Protein AF-A0A821IKL9-F1 (afdb_monomer_lite)

Sequence (131 aa):
ERHCSEIAFRQAKLKLTNPVPSTNAMPSNISSNSNRILTSGSVGYTSDAAWFAIRRYMQANLFDEQINKNKEGPLTKSIRLTAALILRNIARHSSIGKQNLRQYEQIIANLALESTEASQILSSCLFELCN

Structure (mmCIF, N/CA/C/O backbone):
data_AF-A0A821IKL9-F1
#
_entry.id   AF-A0A821IKL9-F1
#
loop_
_atom_site.group_PDB
_atom_site.id
_atom_site.type_symbol
_atom_site.label_atom_id
_atom_site.label_alt_id
_atom_site.label_comp_id
_atom_site.label_asym_id
_atom_site.label_entity_id
_atom_site.label_seq_id
_atom_site.pdbx_PDB_ins_code
_atom_site.Cartn_x
_atom_site.Cartn_y
_atom_site.Cartn_z
_atom_site.occupancy
_atom_site.B_iso_or_equiv
_atom_site.auth_seq_id
_atom_site.auth_comp_id
_atom_site.auth_asym_id
_atom_site.auth_atom_id
_atom_site.pdbx_PDB_model_num
ATOM 1 N N . GLU A 1 1 ? 34.002 -13.030 -21.136 1.00 43.12 1 GLU A N 1
ATOM 2 C CA . GLU A 1 1 ? 34.300 -12.457 -22.465 1.00 43.12 1 GLU A CA 1
ATOM 3 C C . GLU A 1 1 ? 33.534 -13.245 -23.520 1.00 43.12 1 GLU A C 1
ATOM 5 O O . GLU A 1 1 ? 33.763 -14.438 -23.671 1.00 43.12 1 GLU A O 1
ATOM 10 N N . ARG A 1 2 ? 32.525 -12.643 -24.161 1.00 53.69 2 ARG A N 1
ATOM 11 C CA . ARG A 1 2 ? 31.724 -13.334 -25.184 1.00 53.69 2 ARG A CA 1
ATOM 12 C C . ARG A 1 2 ? 32.372 -13.128 -26.549 1.00 53.69 2 ARG A C 1
ATOM 14 O O . ARG A 1 2 ? 31.934 -12.278 -27.316 1.00 53.69 2 ARG A O 1
ATOM 21 N N . HIS A 1 3 ? 33.425 -13.882 -26.837 1.00 53.50 3 HIS A N 1
ATOM 22 C CA . HIS A 1 3 ? 33.965 -13.927 -28.190 1.00 53.50 3 HIS A CA 1
ATOM 23 C C . HIS A 1 3 ? 33.126 -14.890 -29.031 1.00 53.50 3 HIS A C 1
ATOM 25 O O . HIS A 1 3 ? 33.081 -16.090 -28.765 1.00 53.50 3 HIS A O 1
ATOM 31 N N . CYS A 1 4 ? 32.442 -14.357 -30.046 1.00 57.94 4 CYS A N 1
ATOM 32 C CA . CYS A 1 4 ? 31.941 -15.165 -31.152 1.00 57.94 4 CYS A CA 1
ATOM 33 C C . CYS A 1 4 ? 33.122 -15.964 -31.714 1.00 57.94 4 CYS A C 1
ATOM 35 O O . CYS A 1 4 ? 34.131 -15.376 -32.105 1.00 57.94 4 CYS A O 1
ATOM 37 N 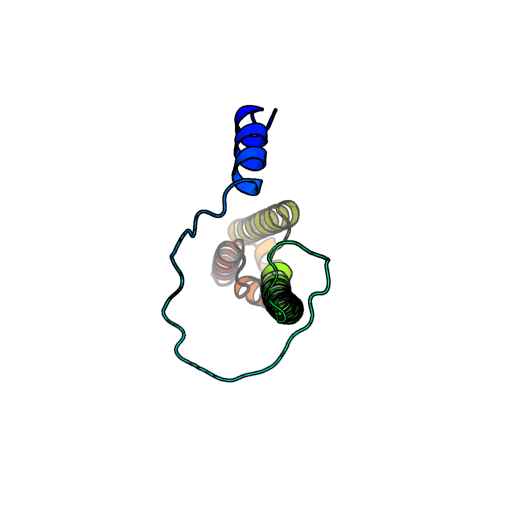N . SER A 1 5 ? 33.025 -17.293 -31.699 1.00 69.88 5 SER A N 1
ATOM 38 C CA . SER A 1 5 ? 34.117 -18.152 -32.146 1.00 69.88 5 SER A CA 1
ATOM 39 C C . SER A 1 5 ? 34.378 -17.926 -33.635 1.00 69.88 5 SER A C 1
ATOM 41 O O . SER A 1 5 ? 33.449 -17.791 -34.430 1.00 69.88 5 SER A O 1
ATOM 43 N N . GLU A 1 6 ? 35.649 -17.904 -34.034 1.00 59.03 6 GLU A N 1
ATOM 44 C CA . GLU A 1 6 ? 36.062 -17.721 -35.435 1.00 59.03 6 GLU A CA 1
ATOM 45 C C . GLU A 1 6 ? 35.397 -18.735 -36.390 1.00 59.03 6 GLU A C 1
ATOM 47 O O . GLU A 1 6 ? 35.136 -18.455 -37.563 1.00 59.03 6 GLU A O 1
ATOM 52 N N . ILE A 1 7 ? 35.024 -19.894 -35.846 1.00 64.88 7 ILE A N 1
ATOM 53 C CA . ILE A 1 7 ? 34.257 -20.944 -36.514 1.00 64.88 7 ILE A CA 1
ATOM 54 C C . ILE A 1 7 ? 32.892 -20.418 -36.991 1.00 64.88 7 ILE A C 1
ATOM 56 O O . ILE A 1 7 ? 32.496 -20.698 -38.124 1.00 64.88 7 ILE A O 1
ATOM 60 N N . ALA A 1 8 ? 32.199 -19.607 -36.185 1.00 67.06 8 ALA A N 1
ATOM 61 C CA . ALA A 1 8 ? 30.911 -19.017 -36.549 1.00 67.06 8 ALA A CA 1
ATOM 62 C C . ALA A 1 8 ? 31.045 -18.032 -37.722 1.00 67.06 8 ALA A C 1
ATOM 64 O O . ALA A 1 8 ? 30.209 -18.016 -38.627 1.00 67.06 8 ALA A O 1
ATOM 65 N N . PHE A 1 9 ? 32.135 -17.260 -37.757 1.00 61.12 9 PHE A N 1
ATOM 66 C CA . PHE A 1 9 ? 32.392 -16.301 -38.833 1.00 61.12 9 PHE A CA 1
ATOM 67 C C . PHE A 1 9 ? 32.716 -17.009 -40.159 1.00 61.12 9 PHE A C 1
ATOM 69 O O . PHE A 1 9 ? 32.207 -16.632 -41.218 1.00 61.12 9 PHE A O 1
ATOM 76 N N . ARG A 1 10 ? 33.498 -18.098 -40.109 1.00 64.44 10 ARG A N 1
ATOM 77 C CA . ARG A 1 10 ? 33.783 -18.931 -41.291 1.00 64.44 10 ARG A CA 1
ATOM 78 C C . ARG A 1 10 ? 32.542 -19.657 -41.808 1.00 64.44 10 ARG A C 1
ATOM 80 O O . ARG A 1 10 ? 32.338 -19.702 -43.019 1.00 64.44 10 ARG A O 1
ATOM 87 N N . GLN A 1 11 ? 31.689 -20.168 -40.918 1.00 63.81 11 GLN A N 1
ATOM 88 C CA . GLN A 1 11 ? 30.430 -20.806 -41.314 1.00 63.81 11 GLN A CA 1
ATOM 89 C C . GLN A 1 11 ? 29.465 -19.818 -41.983 1.00 63.81 11 GLN A C 1
ATOM 91 O O . GLN A 1 11 ? 28.826 -20.175 -42.970 1.00 63.81 11 GLN A O 1
ATOM 96 N N . ALA A 1 12 ? 29.394 -18.570 -41.509 1.00 60.53 12 ALA A N 1
ATOM 97 C CA . ALA A 1 12 ? 28.577 -17.536 -42.143 1.00 60.53 12 ALA A CA 1
ATOM 98 C C . ALA A 1 12 ? 29.064 -17.203 -43.565 1.00 60.53 12 ALA A C 1
ATOM 100 O O . ALA A 1 12 ? 28.251 -17.092 -44.481 1.00 60.53 12 ALA A O 1
ATOM 101 N N . LYS A 1 13 ? 30.385 -17.125 -43.778 1.00 63.56 13 LYS A N 1
ATOM 102 C CA . LYS A 1 13 ? 30.979 -16.832 -45.093 1.00 63.56 13 LYS A CA 1
ATOM 103 C C . LYS A 1 13 ? 30.687 -17.918 -46.137 1.00 63.56 13 LYS A C 1
ATOM 105 O O . LYS A 1 13 ? 30.464 -17.592 -47.297 1.00 63.56 13 LYS A O 1
ATOM 110 N N . LEU A 1 14 ? 30.634 -19.188 -45.730 1.00 58.50 14 LEU A N 1
ATOM 111 C CA . LEU A 1 14 ? 30.309 -20.308 -46.625 1.00 58.50 14 LEU A CA 1
ATOM 112 C C . LEU A 1 14 ? 28.816 -20.373 -46.990 1.00 58.50 14 LEU A C 1
ATOM 114 O O . LEU A 1 14 ? 28.466 -20.832 -48.074 1.00 58.50 14 LEU A O 1
ATOM 118 N N . LYS A 1 15 ? 27.921 -19.864 -46.133 1.00 58.91 15 LYS A N 1
ATOM 119 C CA . LYS A 1 15 ? 26.477 -19.809 -46.429 1.00 5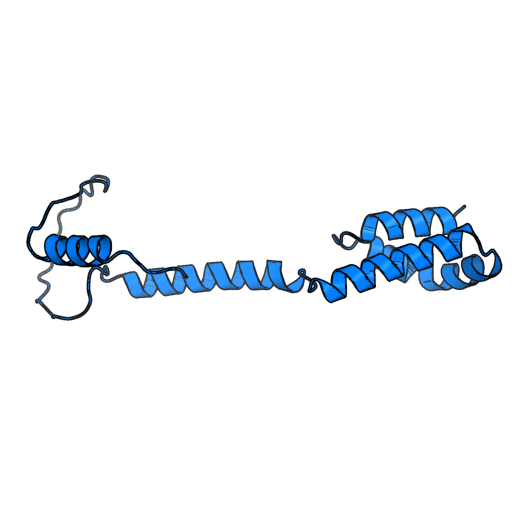8.91 15 LYS A CA 1
ATOM 120 C C . LYS A 1 15 ? 26.102 -18.794 -47.515 1.00 58.91 15 LYS A C 1
ATOM 122 O O . LYS A 1 15 ? 25.016 -18.899 -48.069 1.00 58.91 15 LYS A O 1
ATOM 127 N N . LEU A 1 16 ? 26.981 -17.845 -47.843 1.00 54.06 16 LEU A N 1
ATOM 128 C CA . LEU A 1 16 ? 26.765 -16.904 -48.949 1.00 54.06 16 LEU A CA 1
ATOM 129 C C . LEU A 1 16 ? 27.086 -17.496 -50.327 1.00 54.06 16 LEU A C 1
ATOM 131 O O . LEU A 1 16 ? 26.668 -16.922 -51.328 1.00 54.06 16 LEU A O 1
ATOM 135 N N . THR A 1 17 ? 27.820 -18.611 -50.400 1.00 51.75 17 THR A N 1
ATOM 136 C CA . THR A 1 17 ? 28.311 -19.132 -51.686 1.00 51.75 17 THR A CA 1
ATOM 137 C C . THR A 1 17 ? 27.425 -20.224 -52.279 1.00 51.75 17 THR A C 1
ATOM 139 O O . THR A 1 17 ? 27.518 -20.472 -53.474 1.00 51.75 17 THR A O 1
ATOM 142 N N . ASN A 1 18 ? 26.546 -20.847 -51.485 1.00 39.97 18 ASN A N 1
ATOM 143 C CA . ASN A 1 18 ? 25.690 -21.949 -51.928 1.00 39.97 18 ASN A CA 1
ATOM 144 C C . ASN A 1 18 ? 24.226 -21.684 -51.524 1.00 39.97 18 ASN A C 1
ATOM 146 O O . ASN A 1 18 ? 23.937 -21.658 -50.324 1.00 39.97 18 ASN A O 1
ATOM 150 N N . PRO A 1 19 ? 23.279 -21.526 -52.470 1.00 43.25 19 PRO A N 1
ATOM 151 C CA . PRO A 1 19 ? 21.864 -21.418 -52.143 1.00 43.25 19 PRO A CA 1
ATOM 152 C C . PRO A 1 19 ? 21.337 -22.806 -51.766 1.00 43.25 19 PRO A C 1
ATOM 154 O O . PRO A 1 19 ? 20.891 -23.572 -52.614 1.00 43.25 19 PRO A O 1
ATOM 157 N N . VAL A 1 20 ? 21.409 -23.157 -50.482 1.00 40.69 20 VAL A N 1
ATOM 158 C CA . VAL A 1 20 ? 20.635 -24.284 -49.951 1.00 40.69 20 VAL A CA 1
ATOM 159 C C . VAL A 1 20 ? 19.229 -23.767 -49.636 1.00 40.69 20 VAL A C 1
ATOM 161 O O . VAL A 1 20 ? 19.094 -22.858 -48.811 1.00 40.69 20 VAL A O 1
ATOM 164 N N . PRO A 1 21 ? 18.171 -24.323 -50.250 1.00 45.69 21 PRO A N 1
ATOM 165 C CA . PRO A 1 21 ? 16.804 -24.000 -49.887 1.00 45.69 21 PRO A CA 1
ATOM 166 C C . PRO A 1 21 ? 16.487 -24.708 -48.567 1.00 45.69 21 PRO A C 1
ATOM 168 O O . PRO A 1 21 ? 16.168 -25.892 -48.540 1.00 45.69 21 PRO A O 1
ATOM 171 N N . SER A 1 22 ? 16.587 -24.001 -47.440 1.00 38.19 22 SER A N 1
ATOM 172 C CA . SER A 1 22 ? 15.972 -24.471 -46.196 1.00 38.19 22 SER A CA 1
ATOM 173 C C . SER A 1 22 ? 14.481 -24.164 -46.252 1.00 38.19 22 SER A C 1
ATOM 175 O O . SER A 1 22 ? 14.004 -23.120 -45.815 1.00 38.19 22 SER A O 1
ATOM 177 N N . THR A 1 23 ? 13.765 -25.103 -46.861 1.00 45.50 23 THR A N 1
ATOM 178 C CA . THR A 1 23 ? 12.319 -25.262 -46.796 1.00 45.50 23 THR A CA 1
ATOM 179 C C . THR A 1 23 ? 11.875 -25.317 -45.338 1.00 45.50 23 THR A C 1
ATOM 181 O O . THR A 1 23 ? 12.275 -26.222 -44.615 1.00 45.50 23 THR A O 1
ATOM 184 N N . ASN A 1 24 ? 11.073 -24.341 -44.922 1.00 43.28 24 ASN A N 1
ATOM 185 C CA . ASN A 1 24 ? 9.962 -24.494 -43.979 1.00 43.28 24 ASN A CA 1
ATOM 186 C C . ASN A 1 24 ? 9.089 -23.237 -44.093 1.00 43.28 24 ASN A C 1
ATOM 188 O O . ASN A 1 24 ? 8.978 -22.431 -43.174 1.00 43.28 24 ASN A O 1
ATOM 192 N N . ALA A 1 25 ? 8.499 -23.050 -45.273 1.00 37.69 25 ALA A N 1
ATOM 193 C CA . ALA A 1 25 ? 7.382 -22.142 -45.473 1.00 37.69 25 ALA A CA 1
ATOM 194 C C . ALA A 1 25 ? 6.281 -22.910 -46.211 1.00 37.69 25 ALA A C 1
ATOM 196 O O . ALA A 1 25 ? 6.531 -23.576 -47.214 1.00 37.69 25 ALA A O 1
ATOM 197 N N . MET A 1 26 ? 5.092 -22.850 -45.620 1.00 38.16 26 MET A N 1
ATOM 198 C CA . MET A 1 26 ? 3.820 -23.417 -46.069 1.00 38.16 26 MET A CA 1
ATOM 199 C C . MET A 1 26 ? 3.482 -23.035 -47.524 1.00 38.16 26 MET A C 1
ATOM 201 O O . MET A 1 26 ? 3.991 -22.029 -48.021 1.00 38.16 26 MET A O 1
ATOM 205 N N . PRO A 1 27 ? 2.630 -23.806 -48.226 1.00 42.03 27 PRO A N 1
ATOM 206 C CA . PRO A 1 27 ? 2.454 -23.648 -49.660 1.00 42.03 27 PRO A CA 1
ATOM 207 C C . PRO A 1 27 ? 1.599 -22.413 -49.960 1.00 42.03 27 PRO A C 1
ATOM 209 O O . PRO A 1 27 ? 0.418 -22.364 -49.625 1.00 42.03 27 PRO A O 1
ATOM 212 N N . SER A 1 28 ? 2.175 -21.421 -50.634 1.00 37.56 28 SER A N 1
ATOM 213 C CA . SER A 1 28 ? 1.418 -20.342 -51.267 1.00 37.56 28 SER A CA 1
ATOM 214 C C . SER A 1 28 ? 1.098 -20.721 -52.711 1.00 37.56 28 SER A C 1
ATOM 216 O O . SER A 1 28 ? 1.902 -20.532 -53.621 1.00 37.56 28 SER A O 1
ATOM 218 N N . ASN A 1 29 ? -0.109 -21.248 -52.905 1.00 51.38 29 ASN A N 1
ATOM 219 C CA . ASN A 1 29 ? -0.838 -21.084 -54.154 1.00 51.38 29 ASN A CA 1
ATOM 220 C C . ASN A 1 29 ? -1.209 -19.599 -54.269 1.00 51.38 29 ASN A C 1
ATOM 222 O O . ASN A 1 29 ? -1.871 -19.098 -53.369 1.00 51.38 29 ASN A O 1
ATOM 226 N N . ILE A 1 30 ? -0.738 -18.913 -55.311 1.00 39.19 30 ILE A N 1
ATOM 227 C CA . ILE A 1 30 ? -1.440 -17.868 -56.077 1.00 39.19 30 ILE A CA 1
ATOM 228 C C . ILE A 1 30 ? -0.483 -17.435 -57.192 1.00 39.19 30 ILE A C 1
ATOM 230 O O . ILE A 1 30 ? 0.533 -16.773 -56.985 1.00 39.19 30 ILE A O 1
ATOM 234 N N . SER A 1 31 ? -0.835 -17.867 -58.397 1.00 46.72 31 SER A N 1
ATOM 235 C CA . SER A 1 31 ? -0.363 -17.312 -59.656 1.00 46.72 31 SER A CA 1
ATOM 236 C C . SER A 1 31 ? -0.948 -15.912 -59.818 1.00 46.72 31 SER A C 1
ATOM 238 O O . SER A 1 31 ? -2.164 -15.770 -59.704 1.00 46.72 31 SER A O 1
ATOM 240 N N . SER A 1 32 ? -0.117 -14.898 -60.072 1.00 39.78 32 SER A N 1
ATOM 241 C CA . SER A 1 32 ? -0.482 -13.690 -60.831 1.00 39.78 32 SER A CA 1
ATOM 242 C C . SER A 1 32 ? 0.745 -12.817 -61.091 1.00 39.78 32 SER A C 1
ATOM 244 O O . SER A 1 32 ? 1.331 -12.238 -60.180 1.00 39.78 32 SER A O 1
ATOM 246 N N . ASN A 1 33 ? 1.085 -12.733 -62.375 1.00 49.91 33 ASN A N 1
ATOM 247 C CA . ASN A 1 33 ? 1.971 -11.776 -63.025 1.00 49.91 33 ASN A CA 1
ATOM 248 C C . ASN A 1 33 ? 2.083 -10.412 -62.333 1.00 49.91 33 ASN A C 1
ATOM 250 O O . ASN A 1 33 ? 1.096 -9.690 -62.208 1.00 49.91 33 ASN A O 1
ATOM 254 N N . SER A 1 34 ? 3.318 -9.988 -62.070 1.00 44.03 34 SER A N 1
ATOM 255 C CA . SER A 1 34 ? 3.742 -8.599 -62.261 1.00 44.03 34 SER A CA 1
ATOM 256 C C . SER A 1 34 ? 5.262 -8.535 -62.317 1.00 44.03 34 SER A C 1
ATOM 258 O O . SER A 1 34 ? 5.948 -8.806 -61.334 1.00 44.03 34 SER A O 1
ATOM 260 N N . ASN A 1 35 ? 5.769 -8.166 -63.494 1.00 47.78 35 ASN A N 1
ATOM 261 C CA . ASN A 1 35 ? 7.150 -7.770 -63.740 1.00 47.78 35 ASN A CA 1
ATOM 262 C C . ASN A 1 35 ? 7.670 -6.879 -62.601 1.00 47.78 35 ASN A C 1
ATOM 264 O O . ASN A 1 35 ? 7.204 -5.750 -62.444 1.00 47.78 35 ASN A O 1
ATOM 268 N N . ARG A 1 36 ? 8.660 -7.347 -61.830 1.00 42.06 36 ARG A N 1
ATOM 269 C CA . ARG A 1 36 ? 9.456 -6.469 -60.967 1.00 42.06 36 ARG A CA 1
ATOM 270 C C . ARG A 1 36 ? 10.936 -6.584 -61.297 1.00 42.06 36 ARG A C 1
ATOM 272 O O . ARG A 1 36 ? 11.589 -7.597 -61.076 1.00 42.06 36 ARG A O 1
ATOM 279 N N . ILE A 1 37 ? 11.386 -5.472 -61.862 1.00 39.56 37 ILE A N 1
ATOM 280 C CA . ILE A 1 37 ? 12.747 -5.016 -62.094 1.00 39.56 37 ILE A CA 1
ATOM 281 C C . ILE A 1 37 ? 13.618 -5.266 -60.856 1.00 39.56 37 ILE A C 1
ATOM 283 O O . ILE A 1 37 ? 13.208 -4.998 -59.726 1.00 39.56 37 ILE A O 1
ATOM 287 N N . LEU A 1 38 ? 14.837 -5.754 -61.103 1.00 47.84 38 LEU A N 1
ATOM 288 C CA . LEU A 1 38 ? 15.912 -5.821 -60.124 1.00 47.84 38 LEU A CA 1
ATOM 289 C C . LEU A 1 38 ? 16.278 -4.411 -59.648 1.00 47.84 38 LEU A C 1
ATOM 291 O O . LEU A 1 38 ? 16.746 -3.594 -60.437 1.00 47.84 38 LEU A O 1
ATOM 295 N N . THR A 1 39 ? 16.187 -4.169 -58.344 1.00 42.84 39 THR A N 1
ATOM 296 C CA . THR A 1 39 ? 16.980 -3.127 -57.688 1.00 42.84 39 THR A CA 1
ATOM 297 C C . THR A 1 39 ? 17.695 -3.727 -56.491 1.00 42.84 39 THR A C 1
ATOM 299 O O . THR A 1 39 ? 17.100 -4.067 -55.472 1.00 42.84 39 THR A O 1
ATOM 302 N N . SER A 1 40 ? 18.999 -3.880 -56.694 1.00 50.75 40 SER A N 1
ATOM 303 C CA . SER A 1 40 ? 20.049 -4.056 -55.702 1.00 50.75 40 SER A CA 1
ATOM 304 C C . SER A 1 40 ? 19.811 -3.232 -54.433 1.00 50.75 40 SER A C 1
ATOM 306 O O . SER A 1 40 ? 19.681 -2.012 -54.504 1.00 50.75 40 SER A O 1
ATOM 308 N N . GLY A 1 41 ? 19.857 -3.898 -53.277 1.00 49.72 41 GLY A N 1
ATOM 309 C CA . GLY A 1 41 ? 20.030 -3.256 -51.976 1.00 49.72 41 GLY A CA 1
ATOM 310 C C . GLY A 1 41 ? 19.172 -3.879 -50.881 1.00 49.72 41 GLY A C 1
ATOM 311 O O . GLY A 1 41 ? 17.972 -3.658 -50.839 1.00 49.72 41 GLY A O 1
ATOM 312 N N . SER A 1 42 ? 19.827 -4.570 -49.944 1.00 46.34 42 SER A N 1
ATOM 313 C CA . SER A 1 42 ? 19.282 -5.089 -48.677 1.00 46.34 42 SER A CA 1
ATOM 314 C C . SER A 1 42 ? 18.742 -6.528 -48.690 1.00 46.34 42 SER A C 1
ATOM 316 O O . SER A 1 42 ? 17.551 -6.802 -48.786 1.00 46.34 42 SER A O 1
ATOM 318 N N . VAL A 1 43 ? 19.685 -7.463 -48.559 1.00 53.12 43 VAL A N 1
ATOM 319 C CA . VAL A 1 43 ? 19.633 -8.639 -47.670 1.00 53.12 43 VAL A CA 1
ATOM 320 C C . VAL A 1 43 ? 18.229 -9.017 -47.147 1.00 53.12 43 VAL A C 1
ATOM 322 O O . VAL A 1 43 ? 17.792 -8.513 -46.123 1.00 53.12 43 VAL A O 1
ATOM 325 N N . GLY A 1 44 ? 17.549 -9.965 -47.800 1.00 58.06 44 GLY A N 1
ATOM 326 C CA . GLY A 1 44 ? 16.540 -10.833 -47.165 1.00 58.06 44 GLY A CA 1
ATOM 327 C C . GLY A 1 44 ? 15.203 -10.231 -46.698 1.00 58.06 44 GLY A C 1
ATOM 328 O O . GLY A 1 44 ? 14.437 -10.951 -46.060 1.00 58.06 44 GLY A O 1
ATOM 329 N N . TYR A 1 45 ? 14.884 -8.969 -46.993 1.00 63.94 45 TYR A N 1
ATOM 330 C CA . TYR A 1 45 ? 13.620 -8.354 -46.568 1.00 63.94 45 TYR A CA 1
ATOM 331 C C . TYR A 1 45 ? 12.542 -8.421 -47.665 1.00 63.94 45 TYR A C 1
ATOM 333 O O . TYR A 1 45 ? 12.794 -8.087 -48.821 1.00 63.94 45 TYR A O 1
ATOM 341 N N . THR A 1 46 ? 11.323 -8.857 -47.314 1.00 81.00 46 THR A N 1
ATOM 342 C CA . THR A 1 46 ? 10.159 -8.830 -48.223 1.00 81.00 46 THR A CA 1
ATOM 343 C C . THR A 1 46 ? 9.753 -7.379 -48.514 1.00 81.00 46 THR A C 1
ATOM 345 O O . THR A 1 46 ? 10.040 -6.487 -47.719 1.00 81.00 46 THR A O 1
ATOM 348 N N . SER A 1 47 ? 9.056 -7.104 -49.624 1.00 79.44 47 SER A N 1
ATOM 349 C CA . SER A 1 47 ? 8.620 -5.732 -49.968 1.00 79.44 47 SER A CA 1
ATOM 350 C C . SER A 1 47 ? 7.726 -5.078 -48.906 1.00 79.44 47 SER A C 1
ATOM 352 O O . SER A 1 47 ? 7.568 -3.863 -48.904 1.00 79.44 47 SER A O 1
ATOM 354 N N . ASP A 1 48 ? 7.161 -5.886 -48.010 1.00 81.44 48 ASP A N 1
ATOM 355 C CA . ASP A 1 48 ? 6.306 -5.469 -46.901 1.00 81.44 48 ASP A CA 1
ATOM 356 C C . ASP A 1 48 ? 7.053 -5.415 -45.549 1.00 81.44 48 ASP A C 1
ATOM 358 O O . ASP A 1 48 ? 6.479 -5.120 -44.502 1.00 81.44 48 ASP A O 1
ATOM 362 N N . ALA A 1 49 ? 8.362 -5.687 -45.536 1.00 83.56 49 ALA A N 1
ATOM 363 C CA . ALA A 1 49 ? 9.162 -5.763 -44.315 1.00 83.56 49 ALA A CA 1
ATOM 364 C C . ALA A 1 49 ? 9.144 -4.466 -43.496 1.00 83.56 49 ALA A C 1
ATOM 366 O O . ALA A 1 49 ? 9.128 -4.523 -42.267 1.00 83.56 49 ALA A O 1
ATOM 367 N N . ALA A 1 50 ? 9.107 -3.307 -44.159 1.00 86.06 50 ALA A N 1
ATOM 368 C CA . ALA A 1 50 ? 8.998 -2.015 -43.487 1.00 86.06 50 ALA A CA 1
ATOM 369 C C . ALA A 1 50 ? 7.661 -1.877 -42.739 1.00 86.06 50 ALA A C 1
ATOM 371 O O . ALA A 1 50 ? 7.640 -1.452 -41.586 1.00 86.06 50 ALA A O 1
ATOM 372 N N . TRP A 1 51 ? 6.552 -2.296 -43.354 1.00 87.06 51 TRP A N 1
ATOM 373 C CA . TRP A 1 51 ? 5.233 -2.255 -42.726 1.00 87.06 51 TRP A CA 1
ATOM 374 C C . TRP A 1 51 ? 5.126 -3.248 -41.564 1.00 87.06 51 TRP A C 1
ATOM 376 O O . TRP A 1 51 ? 4.674 -2.882 -40.476 1.00 87.06 51 TRP A O 1
ATOM 386 N N . PHE A 1 52 ? 5.630 -4.475 -41.734 1.00 86.69 52 PHE A N 1
ATOM 387 C CA . PHE A 1 52 ? 5.718 -5.446 -40.640 1.00 86.69 52 PHE A CA 1
ATOM 388 C C . PHE A 1 52 ? 6.583 -4.941 -39.476 1.00 86.69 52 PHE A C 1
ATOM 390 O O . PHE A 1 52 ? 6.221 -5.150 -38.315 1.00 86.69 52 PHE A O 1
ATOM 397 N N . ALA A 1 53 ? 7.693 -4.252 -39.760 1.00 85.94 53 ALA A N 1
ATOM 398 C CA . ALA A 1 53 ? 8.538 -3.641 -38.737 1.00 85.94 53 ALA A CA 1
ATOM 399 C C . ALA A 1 53 ? 7.789 -2.542 -37.965 1.00 85.94 53 ALA A C 1
ATOM 401 O O . ALA A 1 53 ? 7.827 -2.536 -36.734 1.00 85.94 53 ALA A O 1
ATOM 402 N N . ILE A 1 54 ? 7.044 -1.677 -38.664 1.00 86.62 54 ILE A N 1
ATOM 403 C CA . ILE A 1 54 ? 6.197 -0.643 -38.047 1.00 86.62 54 ILE A CA 1
ATOM 404 C C . ILE A 1 54 ? 5.122 -1.282 -37.160 1.00 86.62 54 ILE A C 1
ATOM 406 O O . ILE A 1 54 ? 4.982 -0.906 -35.997 1.00 86.62 54 ILE A O 1
ATOM 410 N N . ARG A 1 55 ? 4.399 -2.293 -37.660 1.00 86.75 55 ARG A N 1
ATOM 411 C CA . ARG A 1 55 ? 3.346 -2.989 -36.903 1.00 86.75 55 ARG A CA 1
ATOM 412 C C . ARG A 1 55 ? 3.893 -3.641 -35.634 1.00 86.75 55 ARG A C 1
ATOM 414 O O . ARG A 1 55 ? 3.281 -3.529 -34.573 1.00 86.75 55 ARG A O 1
ATOM 421 N N . ARG A 1 56 ? 5.055 -4.292 -35.731 1.00 82.12 56 ARG A N 1
ATOM 422 C CA . ARG A 1 56 ? 5.729 -4.910 -34.584 1.00 82.12 56 ARG A CA 1
ATOM 423 C C . ARG A 1 56 ? 6.196 -3.867 -33.569 1.00 82.12 56 ARG A C 1
ATOM 425 O O . ARG A 1 56 ? 6.019 -4.090 -32.377 1.00 82.12 56 ARG A O 1
ATOM 432 N N . TYR A 1 57 ? 6.758 -2.747 -34.026 1.00 82.44 57 TYR A N 1
ATOM 433 C CA . TYR A 1 57 ? 7.173 -1.646 -33.153 1.00 82.44 57 TYR A CA 1
ATOM 434 C C . TYR A 1 57 ? 5.980 -1.050 -32.400 1.00 82.44 57 TYR A C 1
ATOM 436 O O . TYR A 1 57 ? 6.035 -0.916 -31.183 1.00 82.44 57 TYR A O 1
ATOM 444 N N . MET A 1 58 ? 4.872 -0.781 -33.096 1.00 81.94 58 MET A N 1
ATOM 445 C CA . MET A 1 58 ? 3.649 -0.258 -32.480 1.00 81.94 58 MET A CA 1
ATOM 446 C C . MET A 1 5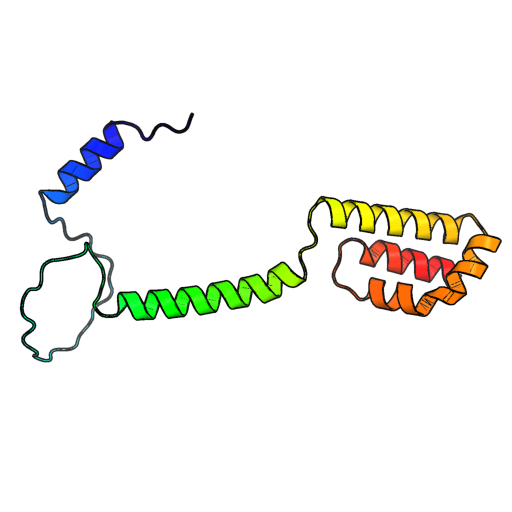8 ? 3.070 -1.221 -31.436 1.00 81.94 58 MET A C 1
ATOM 448 O O . MET A 1 58 ? 2.709 -0.796 -30.344 1.00 81.94 58 MET A O 1
ATOM 452 N N . GLN A 1 59 ? 3.018 -2.522 -31.731 1.00 77.88 59 GLN A N 1
ATOM 453 C CA . GLN A 1 59 ? 2.534 -3.523 -30.774 1.00 77.88 59 GLN A CA 1
ATOM 454 C C . GLN A 1 59 ? 3.454 -3.661 -29.554 1.00 77.88 59 GLN A C 1
ATOM 456 O O . GLN A 1 59 ? 2.960 -3.748 -28.433 1.00 77.88 59 GLN A O 1
ATOM 461 N N . ALA A 1 60 ? 4.774 -3.659 -29.760 1.00 73.06 60 ALA A N 1
ATOM 462 C CA . ALA A 1 60 ? 5.745 -3.758 -28.677 1.00 73.06 60 ALA A CA 1
ATOM 463 C C . ALA A 1 60 ? 5.712 -2.523 -27.767 1.00 73.06 60 ALA A C 1
ATOM 465 O O . ALA A 1 60 ? 5.616 -2.682 -26.557 1.00 73.06 60 ALA A O 1
ATOM 466 N N . ASN A 1 61 ? 5.694 -1.311 -28.334 1.00 65.12 61 ASN A N 1
ATOM 467 C CA . ASN A 1 61 ? 5.654 -0.074 -27.550 1.00 65.12 61 ASN A CA 1
ATOM 468 C C . ASN A 1 61 ? 4.367 0.067 -26.734 1.00 65.12 61 ASN A C 1
ATOM 470 O O . ASN A 1 61 ? 4.435 0.505 -25.595 1.00 65.12 61 ASN A O 1
ATOM 474 N N . LEU A 1 62 ? 3.205 -0.311 -27.279 1.00 63.69 62 LEU A N 1
ATOM 475 C CA . LEU A 1 62 ? 1.940 -0.233 -26.539 1.00 63.69 62 LEU A CA 1
ATOM 476 C C . LEU A 1 62 ? 1.914 -1.208 -25.355 1.00 63.69 62 LEU A C 1
ATOM 478 O O . LEU A 1 62 ? 1.436 -0.863 -24.275 1.00 63.69 62 LEU A O 1
ATOM 482 N N . PHE A 1 63 ? 2.452 -2.414 -25.547 1.00 60.75 63 PHE A N 1
ATOM 483 C CA . PHE A 1 63 ? 2.553 -3.406 -24.480 1.00 60.75 63 PHE A CA 1
ATOM 484 C C . PHE A 1 63 ? 3.585 -2.978 -23.429 1.00 60.75 63 PHE A C 1
ATOM 486 O O . PHE A 1 63 ? 3.323 -3.086 -22.233 1.00 60.75 63 PHE A O 1
ATOM 493 N N . ASP A 1 64 ? 4.720 -2.420 -23.857 1.00 57.88 64 ASP A N 1
ATOM 494 C CA . ASP A 1 64 ? 5.748 -1.903 -22.957 1.00 57.88 64 ASP A CA 1
ATOM 495 C C . ASP A 1 64 ? 5.303 -0.641 -22.218 1.00 57.88 64 ASP A C 1
ATOM 497 O O . ASP A 1 64 ? 5.584 -0.537 -21.035 1.00 57.88 64 ASP A O 1
ATOM 501 N N . GLU A 1 65 ? 4.589 0.309 -22.817 1.00 58.88 65 GLU A N 1
ATOM 502 C CA . GLU A 1 65 ? 4.102 1.482 -22.077 1.00 58.88 65 GLU A CA 1
ATOM 503 C C . GLU A 1 65 ? 3.070 1.095 -21.016 1.00 58.88 65 GLU A C 1
ATOM 505 O O . GLU A 1 65 ? 3.115 1.611 -19.898 1.00 58.88 65 GLU A O 1
ATOM 510 N N . GLN A 1 66 ? 2.158 0.168 -21.329 1.00 59.25 66 GLN A N 1
ATOM 511 C CA . GLN A 1 66 ? 1.155 -0.276 -20.361 1.00 59.25 66 GLN A CA 1
ATOM 512 C C . GLN A 1 66 ? 1.745 -1.155 -19.254 1.00 59.25 66 GLN A C 1
ATOM 514 O O . GLN A 1 66 ? 1.340 -1.035 -18.099 1.00 59.25 66 GLN A O 1
ATOM 519 N N . ILE A 1 67 ? 2.732 -1.998 -19.567 1.00 56.00 67 ILE A N 1
ATOM 520 C CA . ILE A 1 67 ? 3.406 -2.832 -18.565 1.00 56.00 67 ILE A CA 1
ATOM 521 C C . ILE A 1 67 ? 4.449 -2.036 -17.774 1.00 56.00 67 ILE A C 1
ATOM 523 O O . ILE A 1 67 ? 4.592 -2.257 -16.571 1.00 56.00 67 ILE A O 1
ATOM 527 N N . ASN A 1 68 ? 5.179 -1.111 -18.404 1.00 54.22 68 ASN A N 1
ATOM 528 C CA . ASN A 1 68 ? 6.243 -0.350 -17.746 1.00 54.22 68 ASN A CA 1
ATOM 529 C C . ASN A 1 68 ? 5.733 0.862 -16.964 1.00 54.22 68 ASN A C 1
ATOM 531 O O . ASN A 1 68 ? 6.398 1.232 -16.001 1.00 54.22 68 ASN A O 1
ATOM 535 N N . LYS A 1 69 ? 4.546 1.424 -17.255 1.00 56.59 69 LYS A N 1
ATOM 536 C CA . LYS A 1 69 ? 3.932 2.428 -16.356 1.00 56.59 69 LYS A CA 1
ATOM 537 C C . LYS A 1 69 ? 3.727 1.904 -14.932 1.00 56.59 69 LYS A C 1
ATOM 539 O O . LYS A 1 69 ? 3.790 2.684 -13.990 1.00 56.59 69 LYS A O 1
ATOM 544 N N . ASN A 1 70 ? 3.553 0.591 -14.783 1.00 59.84 70 ASN A N 1
ATOM 545 C CA . ASN A 1 70 ? 3.323 -0.070 -13.498 1.00 59.84 70 ASN A CA 1
ATOM 546 C C . ASN A 1 70 ? 4.578 -0.766 -12.938 1.00 59.84 70 ASN A C 1
ATOM 548 O O . ASN A 1 70 ? 4.507 -1.423 -11.900 1.00 59.84 70 ASN A O 1
ATOM 552 N N . LYS A 1 71 ? 5.735 -0.666 -13.608 1.00 67.31 71 LYS A N 1
ATOM 553 C CA . LYS A 1 71 ? 6.982 -1.281 -13.136 1.00 67.31 71 LYS A CA 1
ATOM 554 C C . LYS A 1 71 ? 7.853 -0.239 -12.465 1.00 67.31 71 LYS A C 1
ATOM 556 O O . LYS A 1 71 ? 8.775 0.323 -13.048 1.00 67.31 71 LYS A O 1
ATOM 561 N N . GLU A 1 72 ? 7.561 -0.033 -11.192 1.00 79.75 72 GLU A N 1
ATOM 562 C CA . GLU A 1 72 ? 8.496 0.579 -10.261 1.00 79.75 72 GLU A CA 1
ATOM 563 C C . GLU A 1 72 ? 9.894 -0.039 -10.406 1.00 79.75 72 GLU A C 1
ATOM 565 O O . GLU A 1 72 ? 10.044 -1.264 -10.505 1.00 79.75 72 GLU A O 1
ATOM 570 N N . GLY A 1 73 ? 10.926 0.807 -10.395 1.00 85.88 73 GLY A N 1
ATOM 571 C CA . GLY A 1 73 ? 12.306 0.336 -10.373 1.00 85.88 73 GLY A CA 1
ATOM 572 C C . GLY A 1 73 ? 12.605 -0.473 -9.099 1.00 85.88 73 GLY A C 1
ATOM 573 O O . GLY A 1 73 ? 11.909 -0.313 -8.092 1.00 85.88 7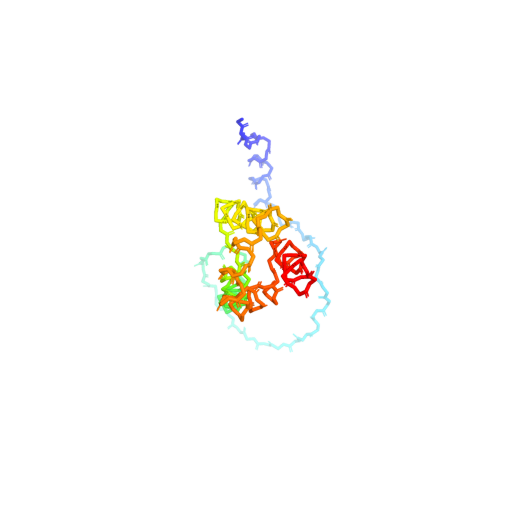3 GLY A O 1
ATOM 574 N N . PRO A 1 74 ? 13.661 -1.309 -9.086 1.00 87.12 74 PRO A N 1
ATOM 575 C CA . PRO A 1 74 ? 13.994 -2.157 -7.935 1.00 87.12 74 PRO A CA 1
ATOM 576 C C . PRO A 1 74 ? 14.140 -1.387 -6.613 1.00 87.12 74 PRO A C 1
ATOM 578 O O . PRO A 1 74 ? 13.710 -1.865 -5.567 1.00 87.12 74 PRO A O 1
ATOM 581 N N . LEU A 1 75 ? 14.704 -0.175 -6.671 1.00 91.12 75 LEU A N 1
ATOM 582 C CA . LEU A 1 75 ? 14.838 0.716 -5.517 1.00 91.12 75 LEU A CA 1
ATOM 583 C C . LEU A 1 75 ? 13.470 1.201 -5.011 1.00 91.12 75 LEU A C 1
ATOM 585 O O . LEU A 1 75 ? 13.198 1.185 -3.818 1.00 91.12 75 LEU A O 1
ATOM 589 N N . THR A 1 76 ? 12.588 1.621 -5.915 1.00 92.31 76 THR A N 1
ATOM 590 C CA . THR A 1 76 ? 11.253 2.110 -5.554 1.00 92.31 76 THR A CA 1
ATOM 591 C C . THR A 1 76 ? 10.420 1.003 -4.913 1.00 92.31 76 THR A C 1
ATOM 593 O O . THR A 1 76 ? 9.799 1.235 -3.876 1.00 92.31 76 THR A O 1
ATOM 596 N N . LYS A 1 77 ? 10.492 -0.220 -5.455 1.00 92.56 77 LYS A N 1
ATOM 597 C CA . LYS A 1 77 ? 9.836 -1.391 -4.862 1.00 92.56 77 LYS A CA 1
ATOM 598 C C . LYS A 1 77 ? 10.296 -1.646 -3.427 1.00 92.56 77 LYS A C 1
ATOM 600 O O . LYS A 1 77 ? 9.460 -1.838 -2.546 1.00 92.56 77 LYS A O 1
ATOM 605 N N . SER A 1 78 ? 11.608 -1.634 -3.172 1.00 94.75 78 SER A N 1
ATOM 606 C CA . SER A 1 78 ? 12.139 -1.894 -1.828 1.00 94.75 78 SER A CA 1
ATOM 607 C C . SER A 1 78 ? 11.760 -0.793 -0.836 1.00 94.75 78 SER A C 1
ATOM 609 O O . SER A 1 78 ? 11.390 -1.103 0.298 1.00 94.75 78 SER A O 1
ATOM 611 N N . ILE A 1 79 ? 11.763 0.473 -1.268 1.00 95.62 79 ILE A N 1
ATOM 612 C CA . ILE A 1 79 ? 11.293 1.606 -0.460 1.00 95.62 79 ILE A CA 1
ATOM 613 C C . ILE A 1 79 ? 9.813 1.426 -0.105 1.00 95.62 79 ILE A C 1
ATOM 615 O O . ILE A 1 79 ? 9.458 1.505 1.072 1.00 95.62 79 ILE A O 1
ATOM 619 N N . ARG A 1 80 ? 8.954 1.126 -1.089 1.00 95.19 80 ARG A N 1
ATOM 620 C CA . ARG A 1 80 ? 7.513 0.924 -0.876 1.00 95.19 80 ARG A CA 1
ATOM 621 C C . ARG A 1 80 ? 7.239 -0.235 0.079 1.00 95.19 80 ARG A C 1
ATOM 623 O O . ARG A 1 80 ? 6.454 -0.091 1.014 1.00 95.19 80 ARG A O 1
ATOM 630 N N . LEU A 1 81 ? 7.905 -1.369 -0.129 1.00 95.19 81 LEU A N 1
ATOM 631 C CA . LEU A 1 81 ? 7.752 -2.551 0.715 1.00 95.19 81 LEU A CA 1
ATOM 632 C C . LEU A 1 81 ? 8.174 -2.264 2.162 1.00 95.19 81 LEU A C 1
ATOM 634 O O . LEU A 1 81 ? 7.456 -2.599 3.104 1.00 95.19 81 LEU A O 1
ATOM 638 N N . THR A 1 82 ? 9.311 -1.588 2.334 1.00 97.56 82 THR A N 1
ATOM 639 C CA . THR A 1 82 ? 9.815 -1.192 3.654 1.00 97.56 82 THR A CA 1
ATOM 640 C C . THR A 1 82 ? 8.849 -0.229 4.343 1.00 97.56 82 THR A C 1
ATOM 642 O O . THR A 1 82 ? 8.527 -0.422 5.514 1.00 97.56 82 THR A O 1
ATOM 645 N N . ALA A 1 83 ? 8.318 0.761 3.620 1.00 97.56 83 ALA A N 1
ATOM 646 C CA . ALA A 1 83 ? 7.323 1.687 4.152 1.00 97.56 83 ALA A CA 1
ATOM 647 C C . ALA A 1 83 ? 6.047 0.957 4.608 1.00 97.56 83 ALA A C 1
ATOM 649 O O . ALA A 1 83 ? 5.576 1.187 5.721 1.00 97.56 83 ALA A O 1
ATOM 650 N N . ALA A 1 84 ? 5.526 0.024 3.804 1.00 97.44 84 ALA A N 1
ATOM 651 C CA . ALA A 1 84 ? 4.346 -0.765 4.161 1.00 97.44 84 ALA A CA 1
ATOM 652 C C . ALA A 1 84 ? 4.559 -1.599 5.437 1.00 97.44 84 ALA A C 1
ATOM 654 O O . ALA A 1 84 ? 3.679 -1.660 6.298 1.00 97.44 84 ALA A O 1
ATOM 655 N N . LEU A 1 85 ? 5.742 -2.201 5.597 1.00 97.88 85 LEU A N 1
ATOM 656 C CA . LEU A 1 85 ? 6.108 -2.943 6.808 1.00 97.88 85 LEU A CA 1
ATOM 657 C C . LEU A 1 85 ? 6.177 -2.042 8.044 1.00 97.88 85 LEU A C 1
ATOM 659 O O . LEU A 1 85 ? 5.671 -2.418 9.102 1.00 97.88 85 LEU A O 1
ATOM 663 N N . ILE A 1 86 ? 6.767 -0.851 7.915 1.00 97.94 86 ILE A N 1
ATOM 664 C CA . ILE A 1 86 ? 6.830 0.129 9.006 1.00 97.94 86 ILE A CA 1
ATOM 665 C C . ILE A 1 86 ? 5.418 0.548 9.423 1.00 97.94 86 ILE A C 1
ATOM 667 O O . ILE A 1 86 ? 5.107 0.518 10.612 1.00 97.94 86 ILE A O 1
ATOM 671 N N . LEU A 1 87 ? 4.544 0.875 8.464 1.00 97.44 87 LEU A N 1
ATOM 672 C CA . LEU A 1 87 ? 3.155 1.251 8.745 1.00 97.44 87 LEU A CA 1
ATOM 673 C C . LEU A 1 87 ? 2.406 0.139 9.488 1.00 97.44 87 LEU A C 1
ATOM 675 O O . LEU A 1 87 ? 1.765 0.411 10.502 1.00 97.44 87 LEU A O 1
ATOM 679 N N . ARG A 1 88 ? 2.551 -1.119 9.049 1.00 97.31 88 ARG A N 1
ATOM 680 C CA . ARG A 1 88 ? 1.958 -2.276 9.735 1.00 97.31 88 ARG A CA 1
ATOM 681 C C . ARG A 1 88 ? 2.486 -2.424 11.164 1.00 97.31 88 ARG A C 1
ATOM 683 O O . ARG A 1 88 ? 1.707 -2.676 12.079 1.00 97.31 88 ARG A O 1
ATOM 690 N N . ASN A 1 89 ? 3.793 -2.255 11.373 1.00 97.50 89 ASN A N 1
ATOM 691 C CA . ASN A 1 89 ? 4.388 -2.325 12.709 1.00 97.50 89 ASN A CA 1
ATOM 692 C C . ASN A 1 89 ? 3.852 -1.219 13.626 1.00 97.50 89 ASN A C 1
ATOM 694 O O . ASN A 1 89 ? 3.548 -1.491 14.786 1.00 97.50 89 ASN A O 1
ATOM 698 N N . ILE A 1 90 ? 3.691 0.005 13.111 1.00 97.62 90 ILE A N 1
ATOM 699 C CA . ILE A 1 90 ? 3.086 1.116 13.856 1.00 97.62 90 ILE A CA 1
ATOM 700 C C . ILE A 1 90 ? 1.639 0.778 14.224 1.00 97.62 90 ILE A C 1
ATOM 702 O O . ILE A 1 90 ? 1.284 0.888 15.396 1.00 97.62 90 ILE A O 1
ATOM 706 N N . ALA A 1 91 ? 0.830 0.325 13.260 1.00 96.94 91 ALA A N 1
ATOM 707 C CA . ALA A 1 91 ? -0.563 -0.056 13.492 1.00 96.94 91 ALA A CA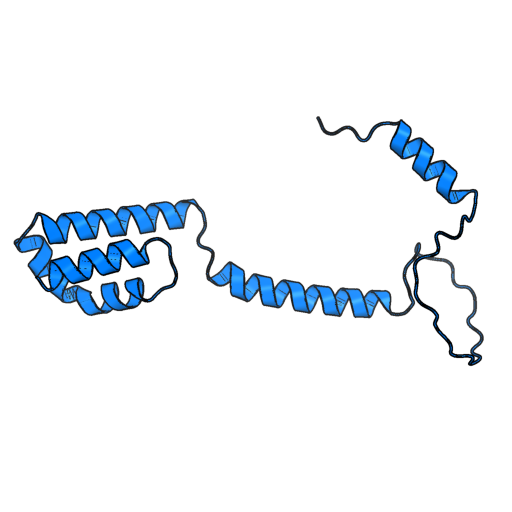 1
ATOM 708 C C . ALA A 1 91 ? -0.698 -1.159 14.557 1.00 96.94 91 ALA A C 1
ATOM 710 O O . ALA A 1 91 ? -1.595 -1.101 15.395 1.00 96.94 91 ALA A O 1
ATOM 711 N N . ARG A 1 92 ? 0.225 -2.128 14.566 1.00 96.62 92 ARG A N 1
ATOM 712 C CA . ARG A 1 92 ? 0.209 -3.264 15.495 1.00 96.62 92 ARG A CA 1
ATOM 713 C C . ARG A 1 92 ? 0.706 -2.928 16.902 1.00 96.62 92 ARG A C 1
ATOM 715 O O . ARG A 1 92 ? 0.178 -3.453 17.877 1.00 96.62 92 ARG A O 1
ATOM 722 N N . HIS A 1 93 ? 1.755 -2.114 17.018 1.00 97.25 93 HIS A N 1
ATOM 723 C CA . HIS A 1 93 ? 2.490 -1.944 18.278 1.00 97.25 93 HIS A CA 1
ATOM 724 C C . HIS A 1 93 ? 2.285 -0.585 18.957 1.00 97.25 93 HIS A C 1
ATOM 726 O O . HIS A 1 93 ? 2.656 -0.435 20.119 1.00 97.25 93 HIS A O 1
ATOM 732 N N . SER A 1 94 ? 1.698 0.404 18.277 1.00 96.94 94 SER A N 1
ATOM 733 C CA . SER A 1 94 ? 1.471 1.742 18.831 1.00 96.94 94 SER A CA 1
ATOM 734 C C . SER A 1 94 ? -0.002 2.133 18.761 1.00 96.94 94 SER A C 1
ATOM 736 O O . SER A 1 94 ? -0.542 2.359 17.681 1.00 96.94 94 SER A O 1
ATOM 738 N N . SER A 1 95 ? -0.651 2.292 19.916 1.00 94.81 95 SER A N 1
ATOM 739 C CA . SER A 1 95 ? -2.049 2.742 20.001 1.00 94.81 95 SER A CA 1
ATOM 740 C C . SER A 1 95 ? -2.236 4.172 19.479 1.00 94.81 95 SER A C 1
ATOM 742 O O . SER A 1 95 ? -3.146 4.430 18.692 1.00 94.81 95 SER A O 1
ATOM 744 N N . ILE A 1 96 ? -1.337 5.087 19.854 1.00 96.56 96 ILE A N 1
ATOM 745 C CA . ILE A 1 96 ? -1.320 6.474 19.364 1.00 96.56 96 ILE A CA 1
ATOM 746 C C . ILE A 1 96 ? -1.041 6.497 17.855 1.00 96.56 96 ILE A C 1
ATOM 748 O O . ILE A 1 96 ? -1.727 7.185 17.100 1.00 96.56 96 ILE A O 1
ATOM 752 N N . GLY A 1 97 ? -0.069 5.703 17.391 1.00 95.81 97 GLY A N 1
ATOM 753 C CA . GLY A 1 97 ? 0.243 5.575 15.967 1.00 95.81 97 GLY A CA 1
ATOM 754 C C . GLY A 1 97 ? -0.947 5.065 15.155 1.00 95.81 97 GLY A C 1
ATOM 755 O O . GLY A 1 97 ? -1.283 5.644 14.127 1.00 95.81 97 GLY A O 1
ATOM 756 N N . LYS A 1 98 ? -1.644 4.043 15.656 1.00 96.00 98 LYS A N 1
ATOM 757 C CA . LYS A 1 98 ? -2.871 3.503 15.061 1.00 96.00 98 LYS A CA 1
ATOM 758 C C . LYS A 1 98 ? -3.984 4.548 14.957 1.00 96.00 98 LYS A C 1
ATOM 760 O O . LYS A 1 98 ? -4.598 4.661 13.900 1.00 96.00 98 LYS A O 1
ATOM 765 N N . GLN A 1 99 ? -4.216 5.351 15.999 1.00 95.38 99 GLN A N 1
ATOM 766 C CA . GLN A 1 99 ? -5.190 6.452 15.941 1.00 95.38 99 GLN A CA 1
ATOM 767 C C . GLN A 1 99 ? -4.829 7.492 14.870 1.00 95.38 99 GLN A C 1
ATOM 769 O O . GLN A 1 99 ? -5.702 7.926 14.121 1.00 95.38 99 GLN A O 1
ATOM 774 N N . ASN A 1 100 ? -3.547 7.842 14.743 1.00 96.06 100 ASN A N 1
ATOM 775 C CA . ASN A 1 100 ? -3.084 8.759 13.699 1.00 96.06 100 ASN A CA 1
ATOM 776 C C . ASN A 1 100 ? -3.226 8.157 12.292 1.00 96.06 100 ASN A C 1
ATOM 778 O O . ASN A 1 100 ? -3.618 8.856 11.361 1.00 96.06 100 ASN A O 1
ATOM 782 N N . LEU A 1 101 ? -2.954 6.859 12.131 1.00 96.31 101 LEU A N 1
ATOM 783 C CA . LEU A 1 101 ? -3.065 6.165 10.845 1.00 96.31 101 LEU A CA 1
ATOM 784 C C . LEU A 1 101 ? -4.507 6.034 10.343 1.00 96.31 101 LEU A C 1
ATOM 786 O O . LEU A 1 101 ? -4.709 6.049 9.132 1.00 96.31 101 LEU A O 1
ATOM 790 N N . ARG A 1 102 ? -5.508 5.977 11.233 1.00 95.62 102 ARG A N 1
ATOM 791 C CA . ARG A 1 102 ? -6.932 5.939 10.841 1.00 95.62 102 ARG A CA 1
ATOM 792 C C . ARG A 1 102 ? -7.352 7.140 9.986 1.00 95.62 102 ARG A C 1
ATOM 794 O O . ARG A 1 102 ? -8.204 7.001 9.120 1.00 95.62 102 ARG A O 1
ATOM 801 N N . GLN A 1 103 ? -6.712 8.298 10.149 1.00 96.06 103 GLN A N 1
ATOM 802 C CA . GLN A 1 103 ? -6.987 9.474 9.309 1.00 96.06 103 GLN A CA 1
ATOM 803 C C . GLN A 1 103 ? -6.554 9.276 7.844 1.00 96.06 103 GLN A C 1
ATOM 805 O O . GLN A 1 103 ? -7.074 9.936 6.949 1.00 96.06 103 GLN A O 1
ATOM 810 N N . TYR A 1 104 ? -5.626 8.348 7.590 1.00 96.44 104 TYR A N 1
ATOM 811 C CA . TYR A 1 104 ? -5.084 8.034 6.265 1.00 96.44 104 TYR A CA 1
ATOM 812 C C . TYR A 1 104 ? -5.614 6.709 5.703 1.00 96.44 104 TYR A C 1
ATOM 814 O O . TYR A 1 104 ? -5.128 6.244 4.671 1.00 96.44 104 TYR A O 1
ATOM 822 N N . GLU A 1 105 ? -6.613 6.104 6.351 1.00 96.00 105 GLU A N 1
ATOM 823 C CA . GLU A 1 105 ? -7.161 4.795 5.989 1.00 96.00 105 GLU A CA 1
ATOM 824 C C . GLU A 1 105 ? -7.574 4.726 4.515 1.00 96.00 105 GLU A C 1
ATOM 826 O O . GLU A 1 105 ? -7.189 3.792 3.817 1.00 96.00 105 GLU A O 1
ATOM 831 N N . GLN A 1 106 ? -8.252 5.756 3.999 1.00 96.56 106 GLN A N 1
ATOM 832 C CA . GLN A 1 106 ? -8.675 5.805 2.597 1.00 96.56 106 GLN A CA 1
ATOM 833 C C . GLN A 1 106 ? -7.496 5.726 1.617 1.00 96.56 106 GLN A C 1
ATOM 835 O O . GLN A 1 106 ? -7.578 5.057 0.587 1.00 96.56 106 GLN A O 1
ATOM 840 N N . ILE A 1 107 ? -6.388 6.405 1.925 1.00 96.44 107 ILE A N 1
ATOM 841 C CA . ILE A 1 107 ? -5.193 6.402 1.075 1.00 96.44 107 ILE A CA 1
ATOM 842 C C . ILE A 1 107 ? -4.528 5.026 1.134 1.00 96.44 107 ILE A C 1
ATOM 844 O O . ILE A 1 107 ? -4.155 4.477 0.100 1.00 96.44 107 ILE A O 1
ATOM 848 N N . ILE A 1 108 ? -4.426 4.444 2.331 1.00 96.25 108 ILE A N 1
ATOM 849 C CA . ILE A 1 108 ? -3.860 3.106 2.528 1.00 96.25 108 ILE A CA 1
ATOM 850 C C . ILE A 1 108 ? -4.711 2.052 1.801 1.00 96.25 108 ILE A C 1
ATOM 852 O O . ILE A 1 108 ? -4.150 1.177 1.147 1.00 96.25 108 ILE A O 1
ATOM 856 N N . ALA A 1 109 ? -6.041 2.163 1.844 1.00 96.56 109 ALA A N 1
ATOM 857 C CA . ALA A 1 109 ? -6.969 1.300 1.116 1.00 96.56 109 ALA A CA 1
ATOM 858 C C . ALA A 1 109 ? -6.788 1.409 -0.400 1.00 96.56 109 ALA A C 1
ATOM 860 O O . ALA A 1 109 ? -6.649 0.391 -1.074 1.00 96.56 109 ALA A O 1
ATOM 861 N N . ASN A 1 110 ? -6.694 2.629 -0.934 1.00 96.25 110 ASN A N 1
ATOM 862 C CA . ASN A 1 110 ? -6.435 2.836 -2.358 1.00 96.25 110 ASN A CA 1
ATOM 863 C C . ASN A 1 110 ? -5.103 2.197 -2.793 1.00 96.25 110 ASN A C 1
ATOM 865 O O . ASN A 1 110 ? -5.041 1.563 -3.842 1.00 96.25 110 ASN A O 1
ATOM 869 N N . LEU A 1 111 ? -4.054 2.314 -1.971 1.00 93.88 111 LEU A N 1
ATOM 870 C CA . LEU A 1 111 ? -2.753 1.688 -2.234 1.00 93.88 111 LEU A CA 1
ATOM 871 C C . LEU A 1 111 ? -2.785 0.158 -2.086 1.00 93.88 111 LEU A C 1
ATOM 873 O O . LEU A 1 111 ? -2.054 -0.539 -2.784 1.00 93.88 111 LEU A O 1
ATOM 877 N N . ALA A 1 112 ? -3.625 -0.381 -1.202 1.00 95.56 112 ALA A N 1
ATOM 878 C CA . ALA A 1 112 ? -3.808 -1.823 -1.040 1.00 95.56 112 ALA A CA 1
ATOM 879 C C . ALA A 1 112 ? -4.532 -2.466 -2.236 1.00 95.56 112 ALA A C 1
ATOM 881 O O . ALA A 1 112 ? -4.323 -3.644 -2.507 1.00 95.56 112 ALA A O 1
ATOM 882 N N . LEU A 1 113 ? -5.351 -1.701 -2.966 1.00 94.19 113 LEU A N 1
ATOM 883 C CA . LEU A 1 113 ? -6.000 -2.152 -4.203 1.00 94.19 113 LEU A CA 1
ATOM 884 C C . LEU A 1 113 ? -5.056 -2.148 -5.415 1.00 94.19 113 LEU A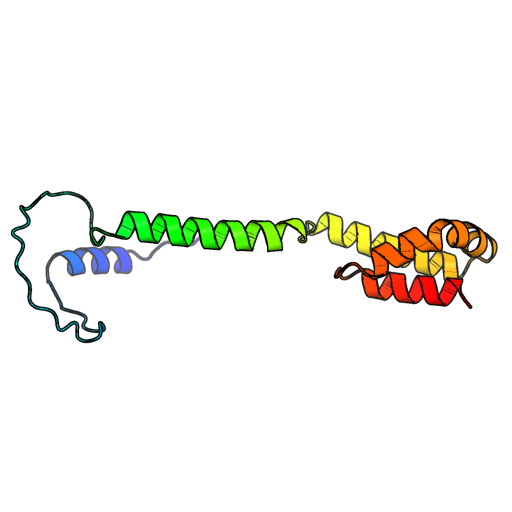 C 1
ATOM 886 O O . LEU A 1 113 ? -5.353 -2.767 -6.436 1.00 94.19 113 LEU A O 1
ATOM 890 N N . GLU A 1 114 ? -3.918 -1.460 -5.321 1.00 90.31 114 GLU A N 1
ATOM 891 C CA . GLU A 1 114 ? -2.896 -1.468 -6.362 1.00 90.31 114 GLU A CA 1
ATOM 892 C C . GLU A 1 114 ? -2.261 -2.867 -6.460 1.00 90.31 114 GLU A C 1
ATOM 894 O O . GLU A 1 114 ? -1.898 -3.461 -5.447 1.00 90.31 114 GLU A O 1
ATOM 899 N N . SER A 1 115 ? -2.058 -3.399 -7.672 1.00 87.38 115 SER A N 1
ATOM 900 C CA . SER A 1 115 ? -1.440 -4.723 -7.888 1.00 87.38 115 SER A CA 1
ATOM 901 C C . SER A 1 115 ? 0.090 -4.703 -7.685 1.00 87.38 115 SER A C 1
ATOM 903 O O . SER A 1 115 ? 0.855 -5.133 -8.552 1.00 87.38 115 SER A O 1
ATOM 905 N N . THR A 1 116 ? 0.549 -4.187 -6.543 1.00 89.69 116 THR A N 1
ATOM 906 C CA . THR A 1 116 ? 1.960 -4.138 -6.130 1.00 89.69 116 THR A CA 1
ATOM 907 C C . THR A 1 116 ? 2.262 -5.204 -5.079 1.00 89.69 116 THR A C 1
ATOM 909 O O . THR A 1 116 ? 1.375 -5.646 -4.355 1.00 89.69 116 THR A O 1
ATOM 912 N N . GLU A 1 117 ? 3.527 -5.601 -4.933 1.00 88.81 117 GLU A N 1
ATOM 913 C CA . GLU A 1 117 ? 3.957 -6.571 -3.905 1.00 88.81 117 GLU A CA 1
ATOM 914 C C . GLU A 1 117 ? 3.638 -6.094 -2.470 1.00 88.81 117 GLU A C 1
ATOM 916 O O . GLU A 1 117 ? 3.376 -6.902 -1.582 1.00 88.81 117 GLU A O 1
ATOM 921 N N . ALA A 1 118 ? 3.596 -4.777 -2.240 1.00 94.06 118 ALA A N 1
ATOM 922 C CA . ALA A 1 118 ? 3.286 -4.188 -0.937 1.00 94.06 118 ALA A CA 1
ATOM 923 C C . ALA A 1 118 ? 1.793 -4.264 -0.551 1.00 94.06 118 ALA A C 1
ATOM 925 O O . ALA A 1 118 ? 1.466 -4.131 0.630 1.00 94.06 118 ALA A O 1
ATOM 926 N N . SER A 1 119 ? 0.891 -4.502 -1.512 1.00 94.94 119 SER A N 1
ATOM 927 C CA . SER A 1 119 ? -0.572 -4.518 -1.318 1.00 94.94 119 SER A CA 1
ATOM 928 C C . SER A 1 119 ? -1.039 -5.463 -0.209 1.00 94.94 119 SER A C 1
ATOM 930 O O . SER A 1 119 ? -1.883 -5.106 0.615 1.00 94.94 119 SER A O 1
ATOM 932 N N . GLN A 1 120 ? -0.438 -6.651 -0.126 1.00 95.88 120 GLN A N 1
ATOM 933 C CA . GLN A 1 120 ? -0.758 -7.659 0.886 1.00 95.88 120 GLN A CA 1
ATOM 934 C C . GLN A 1 120 ? -0.427 -7.165 2.300 1.00 95.88 120 GLN A C 1
ATOM 936 O O . GLN A 1 120 ? -1.182 -7.384 3.248 1.00 95.88 120 GLN A O 1
ATOM 941 N N . ILE A 1 121 ? 0.687 -6.446 2.442 1.00 97.62 121 ILE A N 1
ATOM 942 C CA . ILE A 1 121 ? 1.133 -5.889 3.722 1.00 97.62 121 ILE A CA 1
ATOM 943 C C . ILE A 1 121 ? 0.235 -4.724 4.126 1.00 97.62 121 ILE A C 1
ATOM 945 O O . ILE A 1 121 ? -0.141 -4.628 5.292 1.00 97.62 121 ILE A O 1
ATOM 949 N N . LEU A 1 122 ? -0.148 -3.871 3.173 1.00 97.31 122 LEU A N 1
ATOM 950 C CA . LEU A 1 122 ? -1.091 -2.779 3.417 1.00 97.31 122 LEU A CA 1
ATOM 951 C C . LEU A 1 122 ? -2.482 -3.303 3.792 1.00 97.31 122 LEU A C 1
ATOM 953 O O . LEU A 1 122 ? -3.092 -2.768 4.709 1.00 97.31 122 LEU A O 1
ATOM 957 N N . SER A 1 123 ? -2.940 -4.395 3.179 1.00 97.06 123 SER A N 1
ATOM 958 C CA . SER A 1 123 ? -4.190 -5.070 3.562 1.00 97.06 123 SER A CA 1
ATOM 959 C C . SER A 1 123 ? -4.134 -5.580 5.005 1.00 97.06 123 SER A C 1
ATOM 961 O O . SER A 1 123 ? -5.061 -5.370 5.783 1.00 97.06 123 SER A O 1
ATOM 963 N N . SER A 1 124 ? -3.009 -6.188 5.399 1.00 96.56 124 SER A N 1
ATOM 964 C CA . SER A 1 124 ? -2.774 -6.577 6.794 1.00 96.56 124 SER A CA 1
ATOM 965 C C . SER A 1 124 ? -2.698 -5.364 7.728 1.00 96.56 124 SER A C 1
ATOM 967 O O . SER A 1 124 ? -3.196 -5.440 8.844 1.00 96.56 124 SER A O 1
ATOM 969 N N . CYS A 1 125 ? -2.116 -4.246 7.288 1.00 96.88 125 CYS A N 1
ATOM 970 C CA . CYS A 1 125 ? -2.098 -2.998 8.049 1.00 96.88 125 CYS A CA 1
ATOM 971 C C . CYS A 1 125 ? -3.521 -2.466 8.279 1.00 96.88 125 CYS A C 1
ATOM 973 O O . CYS A 1 125 ? -3.872 -2.165 9.414 1.00 96.88 125 CYS A O 1
ATOM 975 N N . LEU A 1 126 ? -4.363 -2.417 7.241 1.00 96.69 126 LEU A N 1
ATOM 976 C CA . LEU A 1 126 ? -5.766 -1.996 7.348 1.00 96.69 126 LEU A CA 1
ATOM 977 C C . LEU A 1 126 ? -6.551 -2.883 8.313 1.00 96.69 126 LEU A C 1
ATOM 979 O O . LEU A 1 126 ? -7.279 -2.368 9.154 1.00 96.69 126 LEU A O 1
ATOM 983 N N . PHE A 1 127 ? -6.343 -4.199 8.259 1.00 96.38 127 PHE A N 1
ATOM 984 C CA . PHE A 1 127 ? -6.937 -5.120 9.225 1.00 96.38 127 PHE A CA 1
ATOM 985 C C . PHE A 1 127 ? -6.554 -4.765 10.672 1.00 96.38 127 PHE A C 1
ATOM 987 O O . PHE A 1 127 ? -7.425 -4.683 11.537 1.00 96.38 127 PHE A O 1
ATOM 994 N N . GLU A 1 128 ? -5.272 -4.486 10.929 1.00 95.38 128 GLU A N 1
ATOM 995 C CA . GLU A 1 128 ? -4.797 -4.048 12.249 1.00 95.38 128 GLU A CA 1
ATOM 996 C C . GLU A 1 128 ? -5.372 -2.682 12.649 1.00 95.38 128 GLU A C 1
ATOM 998 O O . GLU A 1 128 ? -5.547 -2.432 13.839 1.00 95.38 128 GLU A O 1
ATOM 1003 N N . LEU A 1 129 ? -5.681 -1.795 11.695 1.00 94.94 129 LEU A N 1
ATOM 1004 C CA . LEU A 1 129 ? -6.348 -0.523 11.977 1.00 94.94 129 LEU A CA 1
ATOM 1005 C C . LEU A 1 129 ? -7.814 -0.718 12.363 1.00 94.94 129 LEU A C 1
ATOM 1007 O O . LEU A 1 129 ? -8.262 0.004 13.250 1.00 94.94 129 LEU A O 1
ATOM 1011 N N . CYS A 1 130 ? -8.534 -1.654 11.737 1.00 89.50 130 CYS A N 1
ATOM 1012 C CA . CYS A 1 130 ? -9.946 -1.933 12.021 1.00 89.50 130 CYS A CA 1
ATOM 1013 C C . CYS A 1 130 ? -10.165 -2.683 13.342 1.00 89.50 130 CYS A C 1
ATOM 1015 O O . CYS A 1 130 ? -11.169 -2.427 14.009 1.00 89.50 130 CYS A O 1
ATOM 1017 N N . ASN A 1 131 ? -9.243 -3.585 13.698 1.00 82.00 131 ASN A N 1
ATOM 1018 C CA . ASN A 1 131 ? -9.212 -4.265 14.999 1.00 82.00 131 ASN A CA 1
ATOM 1019 C C . ASN A 1 131 ? -8.813 -3.295 16.127 1.00 82.00 131 ASN A C 1
ATOM 1021 O O . ASN A 1 131 ? -8.508 -3.732 17.252 1.00 82.00 131 ASN A O 1
#

Radius of gyration: 29.57 Å; chains: 1; bounding box: 46×35×84 Å

Foldseek 3Di:
DDDPDVVVVVVVVVPVPDPDPPDDDDDDDDDDDDDDDDDDDDDDADPCNVVVVVVVVVVVVVVCVVVVVLDDDPVRLVVLLVVLQVLLCQLQPPPVSLVVCVVCLVVLQVVLPRPHPSNVSSVSSSVSSVD

Secondary structure (DSSP, 8-state):
-----HHHHHHHHHHTTS------------------------TT--TTHHHHHHHHHHHHHHHHHHHHTT---HHHHHHHHHHHHHHHHHHHH-HHHHHHHHTTHHHHHHHHTSSSTTHHHHHHHHHHHH-

pLDDT: mean 75.19, std 21.17, range [37.56, 97.94]